Protein AF-A0ABD7HPL1-F1 (afdb_monomer)

Foldseek 3Di:
DDDDDDDDDDDDDDDDDDPPPPPPPVPDQPLVQLVVLLVVVVVQDPSVLLVVLLVQLLVQQAADVPGPTGDAQQVSLVVSCVVDVSDDSVSSQSSNQSSVVGVRPPHPHPDGHD

Nearest PDB structures (foldseek):
  3f7f-assembly1_A  TM=4.586E-01  e=5.378E+00  Saccharomyces cerevisiae

Solvent-accessible surface area (backbone atoms only — not comparable to full-atom values): 6994 Å² total; per-residue (Å²): 133,90,79,85,88,83,94,76,88,85,85,90,84,83,86,83,91,75,92,64,75,76,81,73,64,70,74,76,50,38,62,65,61,28,52,56,70,39,54,85,53,57,81,82,44,57,70,67,58,51,52,50,50,22,51,50,36,38,64,47,32,33,55,46,97,98,43,92,43,30,53,50,40,52,61,45,18,55,47,48,26,71,75,32,85,87,47,50,69,66,53,20,25,50,41,39,41,35,15,49,75,31,52,31,71,86,54,62,60,94,64,72,39,128

Sequence (114 aa):
MLAFMMRVGAAVLVVLGVVGIGTAAPASADNASYLAALGGYASKTRADDLLMAGKFACGQLQPRPGLMFGLHPNVVADRVWQYNSSFERDEATAVVNAAIDNLCPGVNMLGHAG

Mean predicted aligned error: 12.78 Å

pLDDT: mean 72.81, std 20.8, range [31.16, 94.0]

Secondary structure (DSSP, 8-state):
------------------------------HHHHHHHTTTTTTTS-HHHHHHHHHHHHHHHSPPTT-SS---HHHHHHHHHHH-TT--HHHHHHHHHHHHHHT-TT---S----

Radius of gyration: 19.6 Å; Cα contacts (8 Å, |Δi|>4): 128; chains: 1; bounding box: 35×47×50 Å

Organism: NCBI:txid36809

Structure (mmCIF, N/CA/C/O backbone):
data_AF-A0ABD7HPL1-F1
#
_entry.id   AF-A0ABD7HPL1-F1
#
loop_
_atom_site.group_PDB
_atom_site.id
_atom_site.type_symbol
_atom_site.label_atom_id
_atom_site.label_alt_id
_atom_site.label_comp_id
_atom_site.label_asym_id
_atom_site.label_entity_id
_atom_site.label_seq_id
_atom_site.pdbx_PDB_ins_code
_atom_site.Cartn_x
_atom_site.Cartn_y
_atom_site.Cartn_z
_atom_site.occupancy
_atom_site.B_iso_or_equiv
_atom_site.auth_seq_id
_atom_site.auth_comp_id
_atom_site.auth_asym_id
_atom_site.auth_atom_id
_atom_site.pdbx_PDB_model_num
ATOM 1 N N . MET A 1 1 ? -19.369 -34.823 -38.714 1.00 33.88 1 MET A N 1
ATOM 2 C CA . MET A 1 1 ? -18.176 -35.591 -38.295 1.00 33.88 1 MET A CA 1
ATOM 3 C C . MET A 1 1 ? -17.077 -34.577 -37.981 1.00 33.88 1 MET A C 1
ATOM 5 O O . MET A 1 1 ? -17.010 -33.588 -38.696 1.00 33.88 1 MET A O 1
ATOM 9 N N . LEU A 1 2 ? -16.369 -34.782 -36.862 1.00 31.16 2 LEU A N 1
ATOM 10 C CA . LEU A 1 2 ? -15.292 -33.996 -36.214 1.00 31.16 2 LEU A CA 1
ATOM 11 C C . LEU A 1 2 ? -14.280 -33.344 -37.201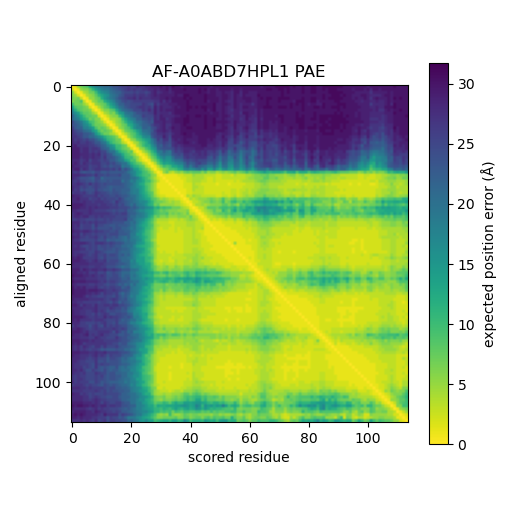 1.00 31.16 2 LEU A C 1
ATOM 13 O O . LEU A 1 2 ? -14.176 -33.823 -38.320 1.00 31.16 2 LEU A O 1
ATOM 17 N N . ALA A 1 3 ? -13.469 -32.314 -36.915 1.00 33.66 3 ALA A N 1
ATOM 18 C CA . ALA A 1 3 ? -12.742 -31.856 -35.715 1.00 33.66 3 ALA A CA 1
ATOM 19 C C . ALA A 1 3 ? -12.311 -30.372 -35.938 1.00 33.66 3 ALA A C 1
ATOM 21 O O . ALA A 1 3 ? -12.159 -29.962 -37.084 1.00 33.66 3 ALA A O 1
ATOM 22 N N . PHE A 1 4 ? -12.305 -29.455 -34.960 1.00 36.97 4 PHE A N 1
ATOM 23 C CA . PHE A 1 4 ? -11.208 -29.095 -34.030 1.00 36.97 4 PHE A CA 1
ATOM 24 C C . PHE A 1 4 ? -9.760 -29.188 -34.567 1.00 36.97 4 PHE A C 1
ATOM 26 O O . PHE A 1 4 ? -9.410 -30.193 -35.170 1.00 36.97 4 PHE A O 1
ATOM 33 N N . MET A 1 5 ? -8.930 -28.186 -34.198 1.00 34.66 5 MET A N 1
ATOM 34 C CA . MET A 1 5 ? -7.457 -28.060 -34.376 1.00 34.66 5 MET A CA 1
ATOM 35 C C . MET A 1 5 ? -6.999 -27.604 -35.777 1.00 34.66 5 MET A C 1
ATOM 37 O O . MET A 1 5 ? -7.536 -28.049 -36.774 1.00 34.66 5 MET A O 1
ATOM 41 N N . MET A 1 6 ? -6.023 -26.719 -36.006 1.00 33.69 6 MET A N 1
ATOM 42 C CA . MET A 1 6 ? -4.975 -26.046 -35.226 1.00 33.69 6 MET A CA 1
ATOM 43 C C . MET A 1 6 ? -4.441 -24.923 -36.148 1.00 33.69 6 MET A C 1
ATOM 45 O O . MET A 1 6 ? -4.229 -25.168 -37.333 1.00 33.69 6 MET A O 1
ATOM 49 N N . ARG A 1 7 ? -4.158 -23.717 -35.643 1.00 37.47 7 ARG A N 1
ATOM 50 C CA . ARG A 1 7 ? -3.251 -22.772 -36.324 1.00 37.47 7 ARG A CA 1
ATOM 51 C C . ARG A 1 7 ? -2.016 -22.614 -35.444 1.00 37.47 7 ARG A C 1
ATOM 53 O O . ARG A 1 7 ? -2.034 -21.851 -34.485 1.00 37.47 7 ARG A O 1
ATOM 60 N N . VAL A 1 8 ? -0.983 -23.396 -35.747 1.00 37.97 8 VAL A N 1
ATOM 61 C CA . VAL A 1 8 ? 0.342 -23.330 -35.120 1.00 37.97 8 VAL A CA 1
ATOM 62 C C . VAL A 1 8 ? 1.337 -22.811 -36.154 1.00 37.97 8 VAL A C 1
ATOM 64 O O . VAL A 1 8 ? 1.483 -23.441 -37.194 1.00 37.97 8 VAL A O 1
ATOM 67 N N . GLY A 1 9 ? 2.023 -21.717 -35.794 1.00 31.95 9 GLY A N 1
ATOM 68 C CA . GLY A 1 9 ? 3.373 -21.323 -36.236 1.00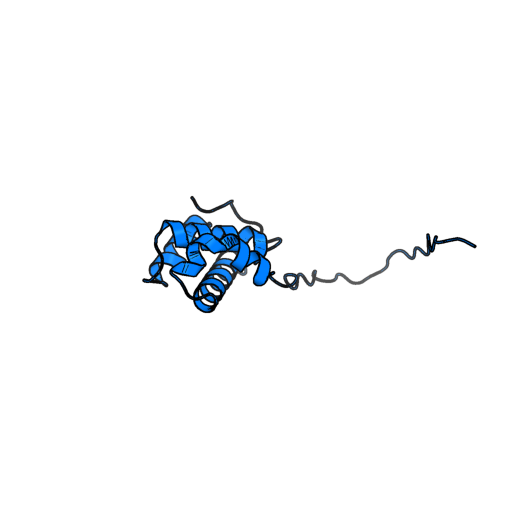 31.95 9 GLY A CA 1
ATOM 69 C C . GLY A 1 9 ? 3.552 -20.944 -37.713 1.00 31.95 9 GLY A C 1
ATOM 70 O O . GLY A 1 9 ? 2.890 -21.459 -38.593 1.00 31.95 9 GLY A O 1
ATOM 71 N N . ALA A 1 10 ? 4.457 -20.063 -38.114 1.00 38.25 10 ALA A N 1
ATOM 72 C CA . ALA A 1 10 ? 5.416 -19.207 -37.438 1.00 38.25 10 ALA A CA 1
ATOM 73 C C . ALA A 1 10 ? 5.908 -18.216 -38.511 1.00 38.25 10 ALA A C 1
ATOM 75 O O . ALA A 1 10 ? 6.094 -18.610 -39.661 1.00 38.25 10 ALA A O 1
ATOM 76 N N . ALA A 1 11 ? 6.158 -16.958 -38.159 1.00 35.12 11 ALA A N 1
ATOM 77 C CA . ALA A 1 11 ? 6.993 -16.079 -38.974 1.00 35.12 11 ALA A CA 1
ATOM 78 C C . ALA A 1 11 ? 7.753 -15.134 -38.042 1.00 35.12 11 ALA A C 1
ATOM 80 O O . ALA A 1 11 ? 7.212 -14.176 -37.497 1.00 35.12 11 ALA A O 1
ATOM 81 N N . VAL A 1 12 ? 9.011 -15.497 -37.820 1.00 42.38 12 VAL A N 1
ATOM 82 C CA . VAL A 1 12 ? 10.047 -14.709 -37.161 1.00 42.38 12 VAL A CA 1
ATOM 83 C C . VAL A 1 12 ? 10.445 -13.560 -38.086 1.00 42.38 12 VAL A C 1
ATOM 85 O O . VAL A 1 12 ? 10.756 -13.808 -39.249 1.00 42.38 12 VAL A O 1
ATOM 88 N N . LEU A 1 13 ? 10.539 -12.333 -37.567 1.00 34.31 13 LEU A N 1
ATOM 89 C CA . LEU A 1 13 ? 11.485 -11.354 -38.100 1.00 34.31 13 LEU A CA 1
ATOM 90 C C . LEU A 1 13 ? 12.115 -10.548 -36.957 1.00 34.31 13 LEU A C 1
ATOM 92 O O . LEU A 1 13 ? 11.431 -9.956 -36.126 1.00 34.31 13 LEU A O 1
ATOM 96 N N . VAL A 1 14 ? 13.442 -10.606 -36.917 1.00 36.28 14 VAL A N 1
ATOM 97 C CA . VAL A 1 14 ? 14.347 -10.096 -35.886 1.00 36.28 14 VAL A CA 1
ATOM 98 C C . VAL A 1 14 ? 14.886 -8.726 -36.316 1.00 36.28 14 VAL A C 1
ATOM 100 O O . VAL A 1 14 ? 15.457 -8.610 -37.392 1.00 36.28 14 VAL A O 1
ATOM 103 N N . VAL A 1 15 ? 14.699 -7.741 -35.427 1.00 45.16 15 VAL A N 1
ATOM 104 C CA . VAL A 1 15 ? 15.596 -6.629 -35.029 1.00 45.16 15 VAL A CA 1
ATOM 105 C C . VAL A 1 15 ? 16.187 -5.720 -36.117 1.00 45.16 15 VAL A C 1
ATOM 107 O O . VAL A 1 15 ? 17.071 -6.141 -36.846 1.00 45.16 15 VAL A O 1
ATOM 110 N N . LEU A 1 16 ? 15.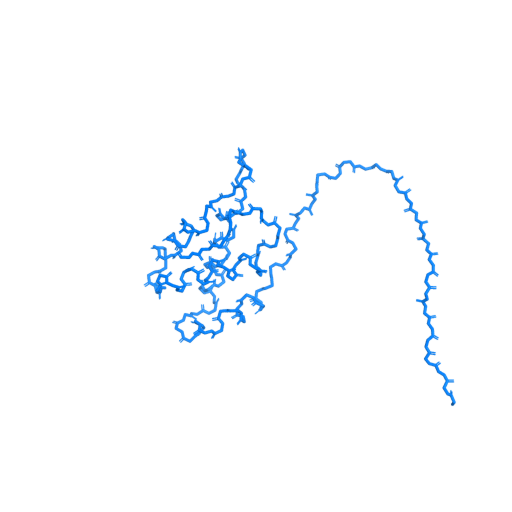864 -4.414 -36.057 1.00 37.12 16 LEU A N 1
ATOM 111 C CA . LEU A 1 16 ? 16.864 -3.327 -36.024 1.00 37.12 16 LEU A CA 1
ATOM 112 C C . LEU A 1 16 ? 16.230 -1.953 -35.698 1.00 37.12 16 LEU A C 1
ATOM 114 O O . LEU A 1 16 ? 15.465 -1.409 -36.484 1.00 37.12 16 LEU A O 1
ATOM 118 N N . GLY A 1 17 ? 16.626 -1.384 -34.552 1.00 32.78 17 GLY A N 1
ATOM 119 C CA . GLY A 1 17 ? 16.854 0.057 -34.380 1.00 32.78 17 GLY A CA 1
ATOM 120 C C . GLY A 1 17 ? 15.658 0.974 -34.117 1.00 32.78 17 GLY A C 1
ATOM 121 O O . GLY A 1 17 ? 15.136 1.556 -35.051 1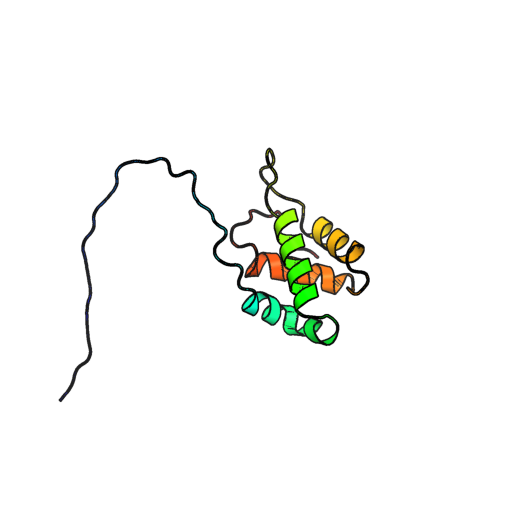.00 32.78 17 GLY A O 1
ATOM 122 N N . VAL A 1 18 ? 15.347 1.219 -32.840 1.00 43.75 18 VAL A N 1
ATOM 123 C CA . VAL A 1 18 ? 15.482 2.528 -32.160 1.00 43.75 18 VAL A CA 1
ATOM 124 C C . VAL A 1 18 ? 15.630 2.202 -30.671 1.00 43.75 18 VAL A C 1
ATOM 126 O O . VAL A 1 18 ? 14.948 1.312 -30.168 1.00 43.75 18 VAL A O 1
ATOM 129 N N . VAL A 1 19 ? 16.527 2.895 -29.965 1.00 40.88 19 VAL A N 1
ATOM 130 C CA . VAL A 1 19 ? 16.529 2.977 -28.498 1.00 40.88 19 VAL A CA 1
ATOM 131 C C . VAL A 1 19 ? 15.183 3.566 -28.077 1.00 40.88 19 VAL A C 1
ATOM 133 O O . VAL A 1 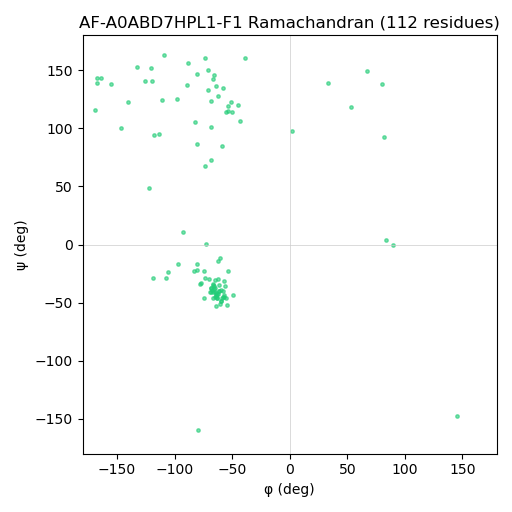19 ? 15.019 4.775 -27.942 1.00 40.88 19 VAL A O 1
ATOM 136 N N . GLY A 1 20 ? 14.179 2.704 -27.951 1.00 38.28 20 GLY A N 1
ATOM 137 C CA . GLY A 1 20 ? 12.961 3.018 -27.241 1.00 38.28 20 GLY A CA 1
ATOM 138 C C . GLY A 1 20 ? 13.364 3.119 -25.786 1.00 38.28 20 GLY A C 1
ATOM 139 O O . GLY A 1 20 ? 13.573 2.099 -25.134 1.00 38.28 20 GLY A O 1
ATOM 140 N N . ILE A 1 21 ? 13.517 4.349 -25.294 1.00 47.44 21 ILE A N 1
ATOM 141 C CA . ILE A 1 21 ? 13.287 4.659 -23.884 1.00 47.44 21 ILE A CA 1
ATOM 142 C C . ILE A 1 21 ? 12.008 3.908 -23.550 1.00 47.44 21 ILE A C 1
ATOM 144 O O . ILE A 1 21 ? 10.959 4.234 -24.108 1.00 47.44 21 ILE A O 1
ATOM 148 N N . GLY A 1 22 ? 12.149 2.811 -22.803 1.00 36.25 22 GLY A N 1
ATOM 149 C CA . GLY A 1 22 ? 11.074 1.865 -22.587 1.00 36.25 22 GLY A CA 1
ATOM 150 C C . GLY A 1 22 ? 9.857 2.652 -22.152 1.00 36.25 22 GLY A C 1
ATOM 151 O O . GLY A 1 22 ? 9.864 3.284 -21.097 1.00 36.25 22 GLY A O 1
ATOM 152 N N . THR A 1 23 ? 8.833 2.658 -22.995 1.00 47.09 23 THR A N 1
ATOM 153 C CA . THR A 1 23 ? 7.506 3.114 -22.630 1.00 47.09 23 THR A CA 1
ATOM 154 C C . THR A 1 23 ? 6.969 2.094 -21.636 1.00 47.09 23 THR A C 1
ATOM 156 O O . THR A 1 23 ? 6.106 1.286 -21.966 1.00 47.09 23 THR A O 1
ATOM 159 N N . ALA A 1 24 ? 7.486 2.103 -20.410 1.00 42.78 24 ALA A N 1
ATOM 160 C CA . ALA A 1 24 ? 6.755 1.595 -19.270 1.00 42.78 24 ALA A CA 1
ATOM 161 C C . ALA A 1 24 ? 5.673 2.638 -18.975 1.00 42.78 24 ALA A C 1
ATOM 163 O O . ALA A 1 24 ? 5.712 3.347 -17.976 1.00 42.78 24 ALA A O 1
ATOM 164 N N . ALA A 1 25 ? 4.706 2.763 -19.891 1.00 39.22 25 ALA A N 1
ATOM 165 C CA . ALA A 1 25 ? 3.361 3.041 -19.436 1.00 39.22 25 ALA A CA 1
ATOM 166 C C . ALA A 1 25 ? 3.094 1.927 -18.417 1.00 39.22 25 ALA A C 1
ATOM 168 O O . ALA A 1 25 ? 3.174 0.761 -18.820 1.00 39.22 25 ALA A O 1
ATOM 169 N N . PRO A 1 26 ? 2.915 2.219 -17.115 1.00 42.47 26 PRO A N 1
ATOM 170 C CA . PRO A 1 26 ? 2.534 1.170 -16.191 1.00 42.47 26 PRO A CA 1
ATOM 171 C C . PRO A 1 26 ? 1.260 0.565 -16.771 1.00 42.47 26 PRO A C 1
ATOM 173 O O . PRO A 1 26 ? 0.262 1.262 -16.977 1.00 42.47 26 PRO A O 1
ATOM 176 N N . ALA A 1 27 ? 1.366 -0.698 -17.177 1.00 44.06 27 ALA A N 1
ATOM 177 C CA . ALA A 1 27 ? 0.260 -1.451 -17.718 1.00 44.06 27 ALA A CA 1
ATOM 178 C C . ALA A 1 27 ? -0.872 -1.352 -16.697 1.00 44.06 27 ALA A C 1
ATOM 180 O O . ALA A 1 27 ? -0.671 -1.698 -15.539 1.00 44.06 27 ALA A O 1
ATOM 181 N N . SER A 1 28 ? -1.991 -0.772 -17.137 1.00 45.62 28 SER A N 1
ATOM 182 C CA . SER A 1 28 ? -3.296 -0.719 -16.478 1.00 45.62 28 SER A CA 1
ATOM 183 C C . SER A 1 28 ? -3.340 -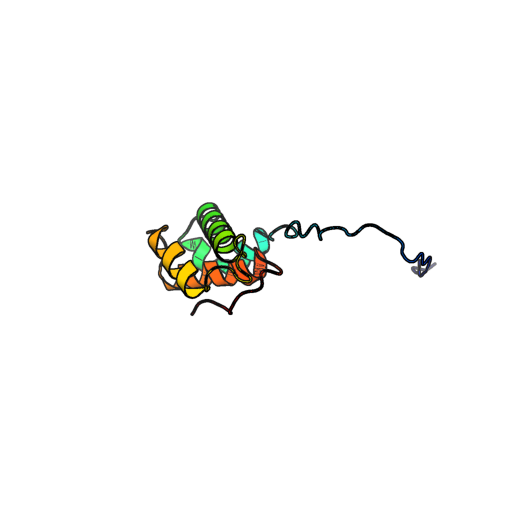1.392 -15.102 1.00 45.62 28 SER A C 1
ATOM 185 O O . SER A 1 28 ? -3.529 -2.602 -15.011 1.00 45.62 28 SER A O 1
ATOM 187 N N . ALA A 1 29 ? -3.214 -0.579 -14.054 1.00 58.41 29 ALA A N 1
ATOM 188 C CA . ALA A 1 29 ? -3.560 -0.928 -12.687 1.00 58.41 29 ALA A CA 1
ATOM 189 C C . ALA A 1 29 ? -4.919 -1.652 -12.658 1.00 58.41 29 ALA A C 1
ATOM 191 O O . ALA A 1 29 ? -5.928 -1.099 -13.115 1.00 58.41 29 ALA A O 1
ATOM 192 N N . ASP A 1 30 ? -4.951 -2.892 -12.171 1.00 77.50 30 ASP A N 1
ATOM 193 C CA . ASP A 1 30 ? -6.195 -3.648 -12.092 1.00 77.50 30 ASP A CA 1
ATOM 194 C C . ASP A 1 30 ? -6.964 -3.186 -10.851 1.00 77.50 30 ASP A C 1
ATOM 196 O O . ASP A 1 30 ? -6.839 -3.728 -9.754 1.00 77.50 30 ASP A O 1
ATOM 200 N N . ASN A 1 31 ? -7.751 -2.124 -11.036 1.00 84.38 31 ASN A N 1
ATOM 201 C CA . ASN A 1 31 ? -8.597 -1.549 -9.992 1.00 84.38 31 ASN A CA 1
ATOM 202 C C . ASN A 1 31 ? -9.568 -2.589 -9.408 1.00 84.38 31 ASN A C 1
ATOM 204 O O . ASN A 1 31 ? -9.915 -2.493 -8.233 1.00 84.38 31 ASN A O 1
ATOM 208 N N . ALA A 1 32 ? -10.019 -3.561 -10.209 1.00 83.44 32 ALA A N 1
ATOM 209 C CA . ALA A 1 32 ? -10.954 -4.583 -9.757 1.00 83.44 32 ALA A CA 1
ATOM 210 C C . ALA A 1 32 ? -10.251 -5.606 -8.858 1.00 83.44 32 ALA A C 1
ATOM 212 O O . ALA A 1 32 ? -10.748 -5.898 -7.773 1.00 83.44 32 ALA A O 1
ATOM 213 N N . SER A 1 33 ? -9.072 -6.080 -9.259 1.00 83.81 33 SER A N 1
ATOM 214 C CA . SER A 1 33 ? -8.225 -6.979 -8.470 1.00 83.81 33 SER A CA 1
ATOM 215 C C . SER A 1 33 ? -7.711 -6.302 -7.197 1.00 83.81 33 SER A C 1
ATOM 217 O O . SER A 1 33 ? -7.722 -6.907 -6.128 1.00 83.81 33 SER A O 1
ATOM 219 N N . TYR A 1 34 ? -7.377 -5.012 -7.270 1.00 87.12 34 TYR A N 1
ATOM 220 C CA . TYR A 1 34 ? -7.034 -4.189 -6.110 1.00 87.12 34 TYR A CA 1
ATOM 221 C C . TYR A 1 34 ? -8.184 -4.091 -5.097 1.00 87.12 34 TYR A C 1
ATOM 223 O O . TYR A 1 34 ? -7.999 -4.364 -3.911 1.00 87.12 34 TYR A O 1
ATOM 231 N N . LEU A 1 35 ? -9.388 -3.736 -5.557 1.00 87.56 35 LEU A N 1
ATOM 232 C CA . LEU A 1 35 ? -10.560 -3.648 -4.684 1.00 87.56 35 LEU A CA 1
ATOM 233 C C . LEU A 1 35 ? -10.979 -5.021 -4.145 1.00 87.56 35 LEU A C 1
ATOM 235 O O . LEU A 1 35 ? -11.413 -5.114 -2.999 1.00 87.56 35 LEU A O 1
ATOM 239 N N . ALA A 1 36 ? -10.812 -6.086 -4.932 1.00 87.06 36 ALA A N 1
ATOM 240 C CA . ALA A 1 36 ? -11.055 -7.454 -4.490 1.00 87.06 36 ALA A CA 1
ATOM 241 C C . ALA A 1 36 ? -10.073 -7.883 -3.387 1.00 87.06 36 ALA A C 1
ATOM 243 O O . ALA A 1 36 ? -10.498 -8.482 -2.399 1.00 87.06 36 ALA A O 1
ATOM 244 N N . ALA A 1 37 ? -8.789 -7.525 -3.503 1.00 87.19 37 ALA A N 1
ATOM 245 C CA . ALA A 1 37 ? -7.779 -7.781 -2.473 1.00 87.19 37 ALA A CA 1
ATOM 246 C C . ALA A 1 37 ? -8.092 -7.054 -1.153 1.00 87.19 37 ALA A C 1
ATOM 248 O O . ALA A 1 37 ? -7.786 -7.555 -0.073 1.00 87.19 37 ALA A O 1
ATOM 249 N N . LEU A 1 38 ? -8.767 -5.904 -1.233 1.00 87.81 38 LEU A N 1
ATOM 250 C CA . LEU A 1 38 ? -9.230 -5.128 -0.083 1.00 87.81 38 LEU A CA 1
ATOM 251 C C . LEU A 1 38 ? -10.658 -5.470 0.354 1.00 87.81 38 LEU A C 1
ATOM 253 O O . LEU A 1 38 ? -11.214 -4.766 1.194 1.00 87.81 38 LEU A O 1
ATOM 257 N N . GLY A 1 39 ? -11.258 -6.549 -0.159 1.00 75.94 39 GLY A N 1
ATOM 258 C CA . GLY A 1 39 ? -12.661 -6.901 0.087 1.00 75.94 39 GLY A CA 1
ATOM 259 C C . GLY A 1 39 ? -13.062 -6.992 1.568 1.00 75.94 39 GLY A C 1
ATOM 260 O O . GLY A 1 39 ? -14.228 -6.785 1.892 1.00 75.94 39 GLY A O 1
ATOM 261 N N . GLY A 1 40 ? -12.110 -7.221 2.483 1.00 75.75 40 GLY A N 1
ATOM 262 C CA . GLY A 1 40 ? -12.343 -7.145 3.934 1.00 75.75 40 GLY A CA 1
ATOM 263 C C . GLY A 1 40 ? -12.579 -5.723 4.473 1.00 75.75 40 GLY A C 1
ATOM 264 O O . GLY A 1 40 ? -13.337 -5.542 5.426 1.00 75.75 40 GLY A O 1
ATOM 265 N N . TYR A 1 41 ? -11.994 -4.710 3.834 1.00 74.44 41 TYR A N 1
ATOM 266 C CA . TYR A 1 41 ? -12.031 -3.294 4.227 1.00 74.44 41 TYR A CA 1
ATOM 267 C C . TYR A 1 41 ? -13.112 -2.486 3.490 1.00 74.44 41 TYR A C 1
ATOM 269 O O . TYR A 1 41 ? -13.559 -1.444 3.969 1.00 74.44 41 TYR A O 1
ATOM 277 N N . ALA A 1 42 ? -13.636 -3.016 2.380 1.00 65.38 42 ALA A N 1
ATOM 278 C CA . ALA A 1 42 ? -14.722 -2.411 1.600 1.00 65.38 42 ALA A CA 1
ATOM 279 C C . ALA A 1 42 ? -16.047 -2.224 2.379 1.00 65.38 42 ALA A C 1
ATOM 281 O O . ALA A 1 42 ? -16.958 -1.550 1.903 1.00 65.38 42 ALA A O 1
ATOM 282 N N . SER A 1 43 ? -16.173 -2.818 3.573 1.00 65.06 43 SER A N 1
ATOM 283 C CA . SER A 1 43 ? -17.328 -2.647 4.467 1.00 65.06 43 SER A CA 1
ATOM 284 C C . SER A 1 43 ? -17.289 -1.354 5.293 1.00 65.06 43 SER A C 1
ATOM 286 O O . SER A 1 43 ? -18.339 -0.891 5.739 1.00 65.06 43 SER A O 1
ATOM 288 N N . LYS A 1 44 ? -16.100 -0.769 5.491 1.00 69.19 44 LYS A N 1
ATOM 289 C CA . LYS A 1 44 ? -15.874 0.434 6.313 1.00 69.19 44 LYS A CA 1
ATOM 290 C C . LYS A 1 44 ? -15.565 1.675 5.473 1.00 69.19 44 LYS A C 1
ATOM 292 O O . LYS A 1 44 ? -15.922 2.784 5.863 1.00 69.19 44 LYS A O 1
ATOM 297 N N . THR A 1 45 ? -14.968 1.469 4.303 1.00 78.81 45 THR A N 1
ATOM 298 C CA . THR A 1 45 ? -14.408 2.528 3.460 1.00 78.81 45 THR A CA 1
ATOM 299 C C . THR A 1 45 ? -14.983 2.461 2.048 1.00 78.81 45 THR A C 1
ATOM 301 O O . THR A 1 45 ? -15.161 1.378 1.487 1.00 78.81 45 THR A O 1
ATOM 304 N N . ARG A 1 46 ? -15.275 3.619 1.436 1.00 83.75 46 ARG A N 1
ATOM 305 C CA . ARG A 1 46 ? -15.773 3.663 0.053 1.00 83.75 46 ARG A CA 1
ATOM 306 C C . ARG A 1 46 ? -14.694 3.200 -0.926 1.00 83.75 46 ARG A C 1
ATOM 308 O O . ARG A 1 46 ? -13.527 3.556 -0.798 1.00 83.75 46 ARG A O 1
ATOM 315 N N . ALA A 1 47 ? -15.109 2.470 -1.960 1.00 82.88 47 ALA A N 1
ATOM 316 C CA . ALA A 1 47 ? -14.207 1.972 -2.998 1.00 82.88 47 ALA A CA 1
ATOM 317 C C . ALA A 1 47 ? -13.401 3.091 -3.688 1.00 82.88 47 ALA A C 1
ATOM 319 O O . ALA A 1 47 ? -12.231 2.894 -4.006 1.00 82.88 47 ALA A O 1
ATOM 320 N N . ASP A 1 48 ? -13.998 4.272 -3.877 1.00 84.94 48 ASP A N 1
ATOM 321 C CA . ASP A 1 48 ? -13.307 5.428 -4.460 1.00 84.94 48 ASP A CA 1
ATOM 322 C C . ASP A 1 48 ? -12.173 5.948 -3.564 1.00 84.94 48 ASP A C 1
ATOM 324 O O . ASP A 1 48 ? -11.101 6.284 -4.071 1.00 84.94 48 ASP A O 1
ATOM 328 N N . ASP A 1 49 ? -12.374 5.954 -2.243 1.00 85.88 49 ASP A N 1
ATOM 329 C CA . ASP A 1 49 ? -11.367 6.393 -1.270 1.00 85.88 49 ASP A CA 1
ATOM 330 C C . ASP A 1 49 ? -10.205 5.393 -1.214 1.00 85.88 49 ASP A C 1
ATOM 332 O O . ASP A 1 49 ? -9.038 5.789 -1.242 1.00 85.88 49 ASP A O 1
ATOM 336 N N . LEU A 1 50 ? -10.512 4.088 -1.248 1.00 87.44 50 LEU A N 1
ATOM 337 C CA . LEU A 1 50 ? -9.505 3.030 -1.373 1.00 87.44 50 LEU A CA 1
ATOM 338 C C . LEU A 1 50 ? -8.701 3.201 -2.667 1.00 87.44 50 LEU A C 1
ATOM 340 O O . LEU A 1 50 ? -7.475 3.225 -2.636 1.00 87.44 50 LEU A O 1
ATOM 344 N N . LEU A 1 51 ? -9.365 3.400 -3.810 1.00 88.62 51 LEU A N 1
ATOM 345 C CA . LEU A 1 51 ? -8.682 3.618 -5.089 1.00 88.62 51 LEU A CA 1
ATOM 346 C C . LEU A 1 51 ? -7.810 4.874 -5.084 1.00 88.62 51 LEU A C 1
ATOM 348 O O . LEU A 1 51 ? -6.710 4.857 -5.642 1.00 88.62 51 LEU A O 1
ATOM 352 N N . MET A 1 52 ? -8.278 5.963 -4.476 1.00 89.44 52 MET A N 1
ATOM 353 C CA . MET A 1 52 ? -7.498 7.193 -4.359 1.00 89.44 52 MET A CA 1
ATOM 354 C C . MET A 1 52 ? -6.262 6.975 -3.482 1.00 89.44 52 MET A C 1
ATOM 356 O O . MET A 1 52 ? -5.157 7.348 -3.888 1.00 89.44 52 MET A O 1
ATOM 360 N N . ALA A 1 53 ? -6.420 6.310 -2.337 1.00 90.62 53 ALA A N 1
ATOM 361 C CA . ALA A 1 53 ? -5.324 5.976 -1.436 1.00 90.62 53 ALA A CA 1
ATOM 362 C C . ALA A 1 53 ? -4.309 5.017 -2.082 1.00 90.62 53 ALA A C 1
ATOM 364 O O . ALA A 1 53 ? -3.105 5.258 -1.999 1.00 90.62 53 ALA A O 1
ATOM 365 N N . GLY A 1 54 ? -4.768 3.985 -2.795 1.00 90.38 54 GLY A N 1
ATOM 366 C CA . GLY A 1 54 ? -3.909 3.047 -3.520 1.00 90.38 54 GLY A CA 1
ATOM 367 C C . GLY A 1 54 ? -3.118 3.710 -4.650 1.00 90.38 54 GLY A C 1
ATOM 368 O O . GLY A 1 54 ? -1.916 3.485 -4.789 1.00 90.38 54 GLY A O 1
ATOM 369 N N . LYS A 1 55 ? -3.749 4.602 -5.423 1.00 89.38 55 LYS A N 1
ATOM 370 C CA . LYS A 1 55 ? -3.056 5.387 -6.462 1.00 89.38 55 LYS A CA 1
ATOM 371 C C . LYS A 1 55 ? -2.050 6.366 -5.864 1.00 89.38 55 LYS A C 1
ATOM 373 O O . LYS A 1 55 ? -0.947 6.505 -6.395 1.00 89.38 55 LYS A O 1
ATOM 378 N N . PHE A 1 56 ? -2.406 7.017 -4.756 1.00 90.19 56 PHE A N 1
ATOM 379 C CA . PHE A 1 56 ? -1.481 7.864 -4.010 1.00 90.19 56 PHE A CA 1
ATOM 380 C C . PHE A 1 56 ? -0.270 7.061 -3.529 1.00 90.19 56 PHE A C 1
ATOM 382 O O . PHE A 1 56 ? 0.865 7.476 -3.772 1.00 90.19 56 PHE A O 1
ATOM 389 N N . ALA A 1 57 ? -0.502 5.895 -2.920 1.00 90.44 57 ALA A N 1
ATOM 390 C CA . ALA A 1 57 ? 0.558 4.999 -2.483 1.00 90.44 57 ALA A CA 1
ATOM 391 C C . ALA A 1 57 ? 1.477 4.638 -3.654 1.00 90.44 57 ALA A C 1
ATOM 393 O O . ALA A 1 57 ? 2.691 4.798 -3.550 1.00 90.44 57 ALA A O 1
ATOM 394 N N . CYS A 1 58 ? 0.903 4.282 -4.805 1.00 88.44 58 CYS A N 1
ATOM 395 C CA . CYS 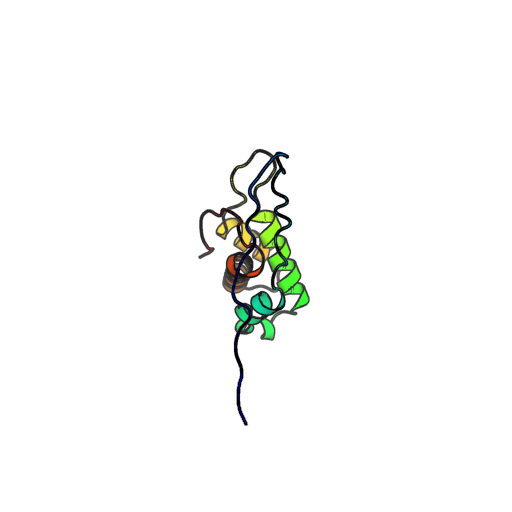A 1 58 ? 1.665 3.968 -6.006 1.00 88.44 58 CYS A CA 1
ATOM 396 C C . CYS A 1 58 ? 2.592 5.100 -6.458 1.00 88.44 58 CYS A C 1
ATOM 398 O O . CYS A 1 58 ? 3.764 4.870 -6.747 1.00 88.44 58 CYS A O 1
ATOM 400 N N . GLY A 1 59 ? 2.099 6.340 -6.465 1.00 87.69 59 GLY A N 1
ATOM 401 C CA . GLY A 1 59 ? 2.912 7.502 -6.827 1.00 87.69 59 GLY A CA 1
ATOM 402 C C . GLY A 1 59 ? 4.057 7.782 -5.847 1.00 87.69 59 GLY A C 1
ATOM 403 O O . GLY A 1 59 ? 5.097 8.293 -6.253 1.00 87.69 59 GLY A O 1
ATOM 404 N N . GLN A 1 60 ? 3.894 7.448 -4.563 1.00 89.00 60 GLN A N 1
ATOM 405 C CA . GLN A 1 60 ? 4.958 7.583 -3.557 1.00 89.00 60 GLN A CA 1
ATOM 406 C C . GLN A 1 60 ? 5.993 6.456 -3.642 1.00 89.00 60 GLN A C 1
ATOM 408 O O . GLN A 1 60 ? 7.172 6.670 -3.360 1.00 89.00 60 GLN A O 1
ATOM 413 N N . LEU A 1 61 ? 5.531 5.263 -3.999 1.00 87.38 61 LEU A N 1
ATOM 414 C CA . LEU A 1 61 ? 6.325 4.053 -4.161 1.00 87.38 61 LEU A CA 1
ATOM 415 C C . LEU A 1 61 ? 7.177 4.075 -5.439 1.00 87.38 61 LEU A C 1
ATOM 417 O O . LEU A 1 61 ? 8.253 3.478 -5.480 1.00 87.38 61 LEU A O 1
ATOM 421 N N . GLN A 1 62 ? 6.721 4.783 -6.472 1.00 86.31 62 GLN A N 1
ATOM 422 C CA . GLN A 1 62 ? 7.464 4.954 -7.715 1.00 86.31 62 GLN A CA 1
ATOM 423 C C . GLN A 1 62 ? 8.755 5.769 -7.522 1.00 86.31 62 GLN A C 1
ATOM 425 O O . GLN A 1 62 ? 8.789 6.712 -6.723 1.00 86.31 62 GLN A O 1
ATOM 430 N N . PRO A 1 63 ? 9.826 5.447 -8.274 1.00 82.31 63 PRO A N 1
ATOM 431 C CA . PRO A 1 63 ? 11.054 6.225 -8.248 1.00 82.31 63 PRO A CA 1
ATOM 432 C C . PRO A 1 63 ? 10.786 7.680 -8.628 1.00 82.31 63 PRO A C 1
ATOM 434 O O . PRO A 1 63 ? 10.104 7.975 -9.610 1.00 82.31 63 PRO A O 1
ATOM 437 N N . ARG A 1 64 ? 11.360 8.607 -7.860 1.00 75.38 64 ARG A N 1
ATOM 438 C CA . ARG A 1 64 ? 11.346 10.034 -8.206 1.00 75.38 64 ARG A CA 1
ATOM 439 C C . ARG A 1 64 ? 12.556 10.366 -9.082 1.00 75.38 64 ARG A C 1
ATOM 441 O O . ARG A 1 64 ? 13.570 9.676 -8.987 1.00 75.38 64 ARG A O 1
ATOM 448 N N . PRO A 1 65 ? 12.502 11.433 -9.899 1.00 76.94 65 PRO A N 1
ATOM 449 C CA . PRO A 1 65 ? 13.648 11.855 -10.699 1.00 76.94 65 PRO A CA 1
ATOM 450 C C . PRO A 1 65 ? 14.912 11.999 -9.840 1.00 76.94 65 PRO A C 1
ATOM 452 O O . PRO A 1 65 ? 14.915 12.741 -8.859 1.00 76.94 65 PRO A O 1
ATOM 455 N N . GLY A 1 66 ? 15.968 11.265 -10.198 1.00 78.94 66 GLY A N 1
ATOM 456 C CA . GLY A 1 66 ? 17.237 11.239 -9.461 1.00 78.94 66 GLY A CA 1
ATOM 457 C C . GLY A 1 66 ? 17.347 10.178 -8.358 1.00 78.94 66 GLY A C 1
ATOM 458 O O . GLY A 1 66 ? 18.401 10.085 -7.735 1.00 78.94 66 GLY A O 1
ATOM 459 N N . LEU A 1 67 ? 16.316 9.357 -8.127 1.00 78.38 67 LEU A N 1
ATOM 460 C CA . LEU A 1 67 ? 16.340 8.239 -7.178 1.00 78.38 67 LEU A CA 1
ATOM 461 C C . LEU A 1 67 ? 16.069 6.910 -7.893 1.00 78.38 67 LEU A C 1
ATOM 463 O O . LEU A 1 67 ? 15.212 6.833 -8.768 1.00 78.38 67 LEU A O 1
ATOM 467 N N . MET A 1 68 ? 16.783 5.850 -7.497 1.00 78.50 68 MET A N 1
ATOM 468 C CA . MET A 1 68 ? 16.561 4.490 -8.020 1.00 78.50 68 MET A CA 1
ATOM 469 C C . MET A 1 68 ? 15.296 3.826 -7.457 1.00 78.50 68 MET A C 1
ATOM 471 O O . MET A 1 68 ? 14.750 2.924 -8.084 1.00 78.50 68 MET A O 1
ATOM 475 N N . PHE A 1 69 ? 14.833 4.279 -6.292 1.00 81.12 69 PHE A N 1
ATOM 476 C CA . PHE A 1 69 ? 13.687 3.733 -5.568 1.00 81.12 69 PHE A CA 1
ATOM 477 C C . PHE A 1 69 ? 12.761 4.872 -5.131 1.00 81.12 69 PHE A C 1
ATOM 479 O O . PHE A 1 69 ? 13.212 6.008 -4.943 1.00 81.12 69 PHE A O 1
ATOM 486 N N . GLY A 1 70 ? 11.469 4.579 -4.976 1.00 85.94 70 GLY A N 1
ATOM 487 C CA . GLY A 1 70 ? 10.540 5.485 -4.304 1.00 85.94 70 GLY A CA 1
ATOM 488 C C . GLY A 1 70 ? 10.646 5.398 -2.783 1.00 85.94 70 GLY A C 1
ATOM 489 O O . GLY A 1 70 ? 11.653 4.959 -2.223 1.00 85.94 70 GLY A O 1
ATOM 490 N N . LEU A 1 71 ? 9.599 5.846 -2.093 1.00 88.00 71 LEU A N 1
ATOM 491 C CA . LEU A 1 71 ? 9.533 5.774 -0.637 1.00 88.00 71 LEU A CA 1
ATOM 492 C C . LEU A 1 71 ? 9.343 4.337 -0.147 1.00 88.00 71 LEU A C 1
ATOM 494 O O . LEU A 1 71 ? 8.712 3.509 -0.799 1.00 88.00 71 LEU A O 1
ATOM 498 N N . HIS A 1 72 ? 9.859 4.063 1.051 1.00 90.12 72 HIS A N 1
ATOM 499 C CA . HIS A 1 72 ? 9.676 2.773 1.704 1.00 90.12 72 HIS A CA 1
ATOM 500 C C . HIS A 1 72 ? 8.184 2.530 2.026 1.00 90.12 72 HIS A C 1
ATOM 502 O O . HIS A 1 72 ? 7.549 3.440 2.566 1.00 90.12 72 HIS A O 1
ATOM 508 N N . PRO A 1 73 ? 7.632 1.323 1.790 1.00 90.75 73 PRO A N 1
ATOM 509 C CA . PRO A 1 73 ? 6.216 1.006 2.012 1.00 90.75 73 PRO A CA 1
ATOM 510 C C . PRO A 1 73 ? 5.670 1.425 3.381 1.00 90.75 73 PRO A C 1
ATOM 512 O O . PRO A 1 73 ? 4.619 2.047 3.436 1.00 90.75 73 PRO A O 1
ATOM 515 N N . ASN A 1 74 ? 6.409 1.192 4.473 1.00 91.50 74 ASN A N 1
ATOM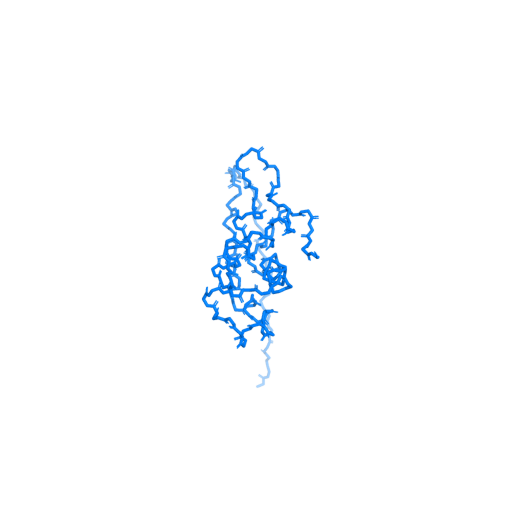 516 C CA . ASN A 1 74 ? 6.014 1.649 5.819 1.00 91.50 74 ASN A CA 1
ATOM 517 C C . ASN A 1 74 ? 5.812 3.172 5.916 1.00 91.50 74 ASN A C 1
ATOM 519 O O . ASN A 1 74 ? 4.857 3.637 6.527 1.00 91.50 74 ASN A O 1
ATOM 523 N N . VAL A 1 75 ? 6.677 3.961 5.269 1.00 91.94 75 VAL A N 1
ATOM 524 C CA . VAL A 1 75 ? 6.541 5.429 5.237 1.00 91.94 75 VAL A CA 1
ATOM 525 C C . VAL A 1 75 ? 5.314 5.829 4.423 1.00 91.94 75 VAL A C 1
ATOM 527 O O . VAL A 1 75 ? 4.627 6.794 4.755 1.00 91.94 75 VAL A O 1
ATOM 530 N N . VAL A 1 76 ? 5.037 5.099 3.344 1.00 92.75 76 VAL A N 1
ATOM 531 C CA . VAL A 1 76 ? 3.848 5.325 2.521 1.00 92.75 76 VAL A CA 1
ATOM 532 C C . VAL A 1 76 ? 2.579 4.956 3.291 1.00 92.75 76 VAL A C 1
ATOM 534 O O . VAL A 1 76 ? 1.628 5.728 3.244 1.00 92.75 76 VAL A O 1
ATOM 537 N N . ALA A 1 77 ? 2.581 3.862 4.055 1.00 92.81 77 ALA A N 1
ATOM 538 C CA . ALA A 1 77 ? 1.461 3.446 4.898 1.00 92.81 77 ALA A CA 1
ATOM 539 C C . ALA A 1 77 ? 1.171 4.481 5.993 1.00 92.81 77 ALA A C 1
ATOM 541 O O . ALA A 1 77 ? 0.030 4.917 6.132 1.00 92.81 77 ALA A O 1
ATOM 542 N N . ASP A 1 78 ? 2.204 4.979 6.683 1.00 93.75 78 ASP A N 1
ATOM 543 C CA . ASP A 1 78 ? 2.048 6.065 7.658 1.00 93.75 78 ASP A CA 1
ATOM 544 C C . ASP A 1 78 ? 1.478 7.338 7.012 1.00 93.75 78 ASP A C 1
ATOM 546 O O . ASP A 1 78 ? 0.632 8.004 7.606 1.00 93.75 78 ASP A O 1
ATOM 550 N N . ARG A 1 79 ? 1.893 7.680 5.784 1.00 94.00 79 ARG A N 1
ATOM 551 C CA . ARG A 1 79 ? 1.316 8.817 5.046 1.00 94.00 79 ARG A CA 1
ATOM 552 C C . ARG A 1 79 ? -0.140 8.572 4.673 1.00 94.00 79 ARG A C 1
ATOM 554 O O . ARG A 1 79 ? -0.957 9.463 4.865 1.00 94.00 79 ARG A O 1
ATOM 561 N N . VAL A 1 80 ? -0.472 7.395 4.146 1.00 92.06 80 VAL A N 1
ATOM 562 C CA . VAL A 1 80 ? -1.852 7.023 3.794 1.00 92.06 80 VAL A CA 1
ATOM 563 C C . VAL A 1 80 ? -2.759 7.127 5.018 1.00 92.06 80 VAL A C 1
ATOM 565 O O . VAL A 1 80 ? -3.833 7.714 4.909 1.00 92.06 80 VAL A O 1
ATOM 568 N N . TRP A 1 81 ? -2.299 6.642 6.172 1.00 92.31 81 TRP A N 1
ATOM 569 C CA . TRP A 1 81 ? -3.002 6.754 7.447 1.00 92.31 81 TRP A CA 1
ATOM 570 C C . TRP A 1 81 ? -3.165 8.212 7.906 1.00 92.31 81 TRP A C 1
ATOM 572 O O . TRP A 1 81 ? -4.252 8.622 8.296 1.00 92.31 81 TRP A O 1
ATOM 582 N N . GLN A 1 82 ? -2.117 9.034 7.801 1.00 89.69 82 GLN A N 1
ATOM 583 C CA . GLN A 1 82 ? -2.186 10.455 8.173 1.00 89.69 82 GLN A CA 1
ATOM 584 C C . GLN A 1 82 ? -3.117 11.274 7.269 1.00 89.69 82 GLN A C 1
ATOM 586 O O . GLN A 1 82 ? -3.763 12.207 7.743 1.00 89.69 82 GLN A O 1
ATOM 591 N N . TYR A 1 83 ? -3.175 10.954 5.973 1.00 86.00 83 TYR A N 1
ATOM 592 C CA . TYR A 1 83 ? -4.022 11.665 5.012 1.00 86.00 83 TYR A CA 1
ATOM 593 C C . TYR A 1 83 ? -5.473 11.171 5.001 1.00 86.00 83 TYR A C 1
ATOM 595 O O . TYR A 1 83 ? -6.352 11.935 4.607 1.00 86.00 83 TYR A O 1
ATOM 603 N N . ASN A 1 84 ? -5.738 9.942 5.453 1.00 82.56 84 ASN A N 1
ATOM 604 C CA . ASN A 1 84 ? -7.081 9.370 5.527 1.00 82.56 84 ASN A CA 1
ATOM 605 C C . ASN A 1 84 ? -7.439 9.051 6.978 1.00 82.56 84 ASN A C 1
ATOM 607 O O . ASN A 1 84 ? -7.171 7.960 7.473 1.00 82.56 84 ASN A O 1
ATOM 611 N N . SER A 1 85 ? -8.119 9.988 7.643 1.00 78.00 85 SER A N 1
ATOM 612 C CA . SER A 1 85 ? -8.579 9.824 9.031 1.00 78.00 85 SER A CA 1
ATOM 613 C C . SER A 1 85 ? -9.578 8.679 9.232 1.00 78.00 85 SER A C 1
ATOM 615 O O . SER A 1 85 ? -9.842 8.293 10.367 1.00 78.00 85 SER A O 1
ATOM 617 N N . SER A 1 86 ? -10.144 8.151 8.145 1.00 78.69 86 SER A N 1
ATOM 618 C CA . SER A 1 86 ? -11.049 7.002 8.156 1.00 78.69 86 SER A CA 1
ATOM 619 C C . SER A 1 86 ? -10.332 5.657 8.233 1.00 78.69 86 SER A C 1
ATOM 621 O O . SER A 1 86 ? -10.993 4.671 8.538 1.00 78.69 86 SER A O 1
ATOM 623 N N . PHE A 1 87 ? -9.027 5.600 7.949 1.00 85.06 87 PHE A N 1
ATOM 624 C CA . PHE A 1 87 ? -8.307 4.330 7.904 1.00 85.06 87 PHE A CA 1
ATOM 625 C C . PHE A 1 87 ? -7.746 3.988 9.275 1.00 85.06 87 PHE A C 1
ATOM 627 O O . PHE A 1 87 ? -7.147 4.823 9.960 1.00 85.06 87 PHE A O 1
ATOM 634 N N . GLU A 1 88 ? -7.873 2.721 9.642 1.00 87.94 88 GLU A N 1
ATOM 635 C CA . GLU A 1 88 ? -7.038 2.152 10.691 1.00 87.94 88 GLU A CA 1
ATOM 636 C C . GLU A 1 88 ? -5.607 1.940 10.156 1.00 87.94 88 GLU A C 1
ATOM 638 O O . GLU A 1 88 ? -5.339 1.955 8.950 1.00 87.94 88 GLU A O 1
ATOM 643 N N . ARG A 1 89 ? -4.635 1.807 11.061 1.00 85.75 89 ARG A N 1
ATOM 644 C CA . ARG A 1 89 ? -3.218 1.745 10.668 1.00 85.75 89 ARG A CA 1
ATOM 645 C C . ARG A 1 89 ? -2.896 0.468 9.882 1.00 85.75 89 ARG A C 1
ATOM 647 O O . ARG A 1 89 ? -2.096 0.497 8.954 1.00 85.75 89 ARG A O 1
ATOM 654 N N . ASP A 1 90 ? -3.551 -0.630 10.237 1.00 88.69 90 ASP A N 1
ATOM 655 C CA . ASP A 1 90 ? -3.517 -1.912 9.535 1.00 88.69 90 ASP A CA 1
ATOM 656 C C . ASP A 1 90 ? -4.214 -1.847 8.166 1.00 88.69 90 ASP A C 1
ATOM 658 O O . ASP A 1 90 ? -3.705 -2.409 7.197 1.00 88.69 90 ASP A O 1
ATOM 662 N N . GLU A 1 91 ? -5.318 -1.103 8.049 1.00 88.94 91 GLU A N 1
ATOM 663 C CA . GLU A 1 91 ? -5.979 -0.837 6.765 1.00 88.94 91 GLU A CA 1
ATOM 664 C C . GLU A 1 91 ? -5.063 -0.051 5.821 1.00 88.94 91 GLU A C 1
ATOM 666 O O . GLU A 1 91 ? -4.932 -0.408 4.651 1.00 88.94 91 GLU A O 1
ATOM 671 N N . ALA A 1 92 ? -4.351 0.964 6.321 1.00 91.00 92 ALA A N 1
ATOM 672 C CA . ALA A 1 92 ? -3.369 1.698 5.525 1.00 91.00 92 ALA A CA 1
ATOM 673 C C . ALA A 1 92 ? -2.228 0.790 5.025 1.00 91.00 92 ALA A C 1
ATOM 675 O O . ALA A 1 92 ? -1.818 0.892 3.866 1.00 91.00 92 ALA A O 1
ATOM 676 N N . THR A 1 93 ? -1.753 -0.137 5.861 1.00 93.00 93 THR A N 1
ATOM 677 C CA . THR A 1 93 ? -0.773 -1.163 5.469 1.00 93.00 93 THR A CA 1
ATOM 678 C C . THR A 1 93 ? -1.329 -2.097 4.391 1.00 93.00 93 THR A C 1
ATOM 680 O O . THR A 1 93 ? -0.662 -2.336 3.381 1.00 93.00 93 THR A O 1
ATOM 683 N N . ALA A 1 94 ? -2.564 -2.580 4.553 1.00 91.50 94 ALA A N 1
ATOM 684 C CA . ALA A 1 94 ? -3.228 -3.434 3.570 1.00 91.50 94 ALA A CA 1
ATOM 685 C C . ALA A 1 94 ? -3.434 -2.714 2.228 1.00 91.50 94 ALA A C 1
ATOM 687 O O . ALA A 1 94 ? -3.154 -3.284 1.176 1.00 91.50 94 ALA A O 1
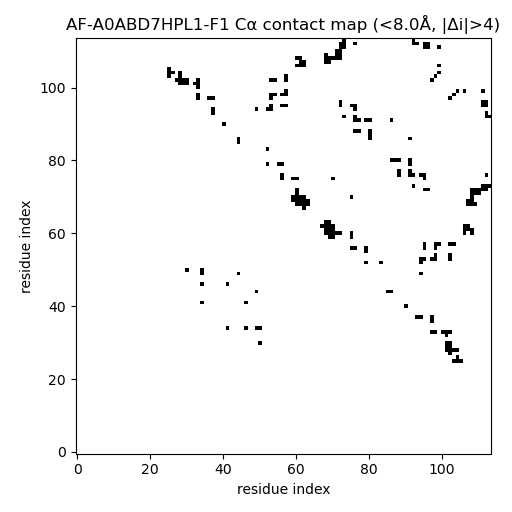ATOM 688 N N . VAL A 1 95 ? -3.847 -1.444 2.260 1.00 91.88 95 VAL A N 1
ATOM 689 C CA . VAL A 1 95 ? -3.996 -0.569 1.086 1.00 91.88 95 VAL A CA 1
ATOM 690 C C . VAL A 1 95 ? -2.683 -0.429 0.333 1.00 91.88 95 VAL A C 1
ATOM 692 O O . VAL A 1 95 ? -2.677 -0.539 -0.895 1.00 91.88 95 VAL A O 1
ATOM 695 N N . VAL A 1 96 ? -1.579 -0.202 1.050 1.00 92.44 96 VAL A N 1
ATOM 696 C CA . VAL A 1 96 ? -0.255 -0.103 0.435 1.00 92.44 96 VAL A CA 1
ATOM 697 C C . VAL A 1 96 ? 0.120 -1.430 -0.201 1.00 92.44 96 VAL A C 1
ATOM 699 O O . VAL A 1 96 ? 0.396 -1.424 -1.393 1.00 92.44 96 VAL A O 1
ATOM 702 N N . ASN A 1 97 ? 0.055 -2.548 0.530 1.00 91.25 97 ASN A N 1
ATOM 703 C CA . ASN A 1 97 ? 0.419 -3.877 0.021 1.00 91.25 97 ASN A CA 1
ATOM 704 C C . ASN A 1 97 ? -0.418 -4.286 -1.198 1.00 91.25 97 ASN A C 1
ATOM 706 O O . ASN A 1 97 ? 0.137 -4.647 -2.232 1.00 91.25 97 ASN A O 1
ATOM 710 N N . ALA A 1 98 ? -1.736 -4.099 -1.144 1.00 90.62 98 ALA A N 1
ATOM 711 C CA . ALA A 1 98 ? -2.607 -4.352 -2.287 1.00 90.62 98 ALA A CA 1
ATOM 712 C C . ALA A 1 98 ? -2.256 -3.461 -3.491 1.00 90.62 98 ALA A C 1
ATOM 714 O O . ALA A 1 98 ? -2.361 -3.910 -4.635 1.00 90.62 98 ALA A O 1
ATOM 715 N N . ALA A 1 99 ? -1.825 -2.214 -3.258 1.00 90.06 99 ALA A N 1
ATOM 716 C CA . ALA A 1 99 ? -1.365 -1.334 -4.326 1.00 90.06 99 ALA A CA 1
ATOM 717 C C . ALA A 1 99 ? -0.058 -1.839 -4.955 1.00 90.06 99 ALA A C 1
ATOM 719 O O . ALA A 1 99 ? 0.058 -1.792 -6.177 1.00 90.06 99 ALA A O 1
ATOM 720 N N . ILE A 1 100 ? 0.878 -2.374 -4.160 1.00 88.25 100 ILE A N 1
ATOM 721 C CA . ILE A 1 100 ? 2.108 -3.019 -4.659 1.00 88.25 100 ILE A CA 1
ATOM 722 C C . ILE A 1 100 ? 1.758 -4.113 -5.664 1.00 88.25 100 ILE A C 1
ATOM 724 O O . ILE A 1 100 ? 2.255 -4.102 -6.789 1.00 88.25 100 ILE A O 1
ATOM 728 N N . ASP A 1 101 ? 0.861 -5.008 -5.261 1.00 87.38 101 ASP A N 1
ATOM 729 C CA . ASP A 1 101 ? 0.580 -6.235 -6.000 1.00 87.38 101 ASP A CA 1
ATOM 730 C C . ASP A 1 101 ? -0.293 -5.998 -7.240 1.00 87.38 101 ASP A C 1
ATOM 732 O O . ASP A 1 101 ? -0.132 -6.683 -8.248 1.00 87.38 101 ASP A O 1
ATOM 736 N N . ASN A 1 102 ? -1.210 -5.022 -7.184 1.00 87.31 102 ASN A N 1
ATOM 737 C CA . ASN A 1 102 ? -2.267 -4.875 -8.194 1.00 87.31 102 ASN A CA 1
ATOM 738 C C . ASN A 1 102 ? -2.233 -3.547 -8.964 1.00 87.31 102 ASN A C 1
ATOM 740 O O . ASN A 1 102 ? -2.686 -3.487 -10.109 1.00 87.31 102 ASN A O 1
ATOM 744 N N . LEU A 1 103 ? -1.727 -2.468 -8.355 1.00 85.25 103 LEU A N 1
ATOM 745 C CA . LEU A 1 103 ? -1.731 -1.128 -8.960 1.00 85.25 103 LEU A CA 1
ATOM 746 C C . LEU A 1 103 ? -0.350 -0.692 -9.464 1.00 85.25 103 LEU A C 1
ATOM 748 O O . LEU A 1 103 ? -0.273 0.151 -10.358 1.00 85.25 103 LEU A O 1
ATOM 752 N N . CYS A 1 104 ? 0.727 -1.255 -8.911 1.00 83.62 104 CYS A N 1
ATOM 753 C CA . CYS A 1 104 ? 2.106 -0.824 -9.140 1.00 83.62 104 CYS A CA 1
ATOM 754 C C . CYS A 1 104 ? 3.018 -1.926 -9.707 1.00 83.62 104 CYS A C 1
ATOM 756 O O . CYS A 1 104 ? 4.134 -2.105 -9.203 1.00 83.62 104 CYS A O 1
ATOM 758 N N . PRO A 1 105 ? 2.607 -2.660 -10.759 1.00 72.94 105 PRO A N 1
ATOM 759 C CA . PRO A 1 105 ? 3.434 -3.728 -11.299 1.00 72.94 105 PRO A CA 1
ATOM 760 C C . PRO A 1 105 ? 4.759 -3.165 -11.831 1.00 72.94 105 PRO A C 1
ATOM 762 O O . PRO A 1 105 ? 4.787 -2.232 -12.634 1.00 72.94 105 PRO A O 1
ATOM 765 N N . GLY A 1 106 ? 5.873 -3.744 -11.380 1.00 69.62 106 GLY A N 1
ATOM 766 C CA . GLY A 1 106 ? 7.217 -3.373 -11.832 1.00 69.62 106 GLY A CA 1
ATOM 767 C C . GLY A 1 106 ? 7.839 -2.171 -11.121 1.00 69.62 106 GLY A C 1
ATOM 768 O O . GLY A 1 106 ? 8.952 -1.775 -11.473 1.00 69.62 106 GLY A O 1
ATOM 769 N N . VAL A 1 107 ? 7.182 -1.603 -10.106 1.00 71.50 107 VAL A N 1
ATOM 770 C CA . VAL A 1 107 ? 7.864 -0.664 -9.213 1.00 71.50 107 VAL A CA 1
ATOM 771 C C . VAL A 1 107 ? 8.889 -1.449 -8.396 1.00 71.50 107 VAL A C 1
ATOM 773 O O . VAL A 1 107 ? 8.560 -2.437 -7.745 1.00 71.50 107 VAL A O 1
ATOM 776 N N . ASN A 1 108 ? 10.154 -1.037 -8.466 1.00 65.62 108 ASN A N 1
ATOM 777 C CA . ASN A 1 108 ? 11.227 -1.676 -7.716 1.00 65.62 108 ASN A CA 1
ATOM 778 C C . ASN A 1 108 ? 11.196 -1.102 -6.298 1.00 65.62 108 ASN A C 1
ATOM 780 O O . ASN A 1 108 ? 11.511 0.069 -6.094 1.00 65.62 108 ASN A O 1
ATOM 784 N N . MET A 1 109 ? 10.706 -1.883 -5.342 1.00 68.19 109 MET A N 1
ATOM 785 C CA . MET A 1 109 ? 10.362 -1.402 -4.001 1.00 68.19 109 MET A CA 1
ATOM 786 C C . MET A 1 109 ? 11.179 -2.171 -2.982 1.00 68.19 109 MET A C 1
ATOM 788 O O . MET A 1 109 ? 11.526 -3.327 -3.204 1.00 68.19 109 MET A O 1
ATOM 792 N N . LEU A 1 110 ? 11.450 -1.549 -1.838 1.00 71.44 110 LEU A N 1
ATOM 793 C CA . LEU A 1 110 ? 12.241 -2.170 -0.773 1.00 71.44 110 LEU A CA 1
ATOM 794 C C . LEU A 1 110 ? 11.491 -3.289 -0.016 1.00 71.44 110 LEU A C 1
ATOM 796 O O . LEU A 1 110 ? 12.065 -3.880 0.893 1.00 71.44 110 LEU A O 1
ATOM 800 N N . GLY A 1 111 ? 10.238 -3.594 -0.379 1.00 79.62 111 GLY A N 1
ATOM 801 C CA . GLY A 1 111 ? 9.452 -4.689 0.198 1.00 79.62 111 GLY A CA 1
ATOM 802 C C . GLY A 1 111 ? 7.959 -4.372 0.311 1.00 79.62 111 GLY A C 1
ATOM 803 O O . GLY A 1 111 ? 7.418 -3.621 -0.501 1.00 79.62 111 GLY A O 1
ATOM 804 N N . HIS A 1 112 ? 7.320 -4.928 1.344 1.00 83.38 112 HIS A N 1
ATOM 805 C CA . HIS A 1 112 ? 5.935 -4.666 1.755 1.00 83.38 112 HIS A CA 1
ATOM 806 C C . HIS A 1 112 ? 5.880 -3.871 3.067 1.00 83.38 112 HIS A C 1
ATOM 808 O O . HIS A 1 112 ? 6.877 -3.771 3.786 1.00 83.38 112 HIS A O 1
ATOM 814 N N . ALA A 1 113 ? 4.722 -3.281 3.359 1.00 80.94 113 ALA A N 1
ATOM 815 C CA . ALA A 1 113 ? 4.445 -2.623 4.629 1.00 80.94 113 ALA A CA 1
ATOM 816 C C . ALA A 1 113 ? 4.056 -3.651 5.712 1.00 80.94 113 ALA A C 1
ATOM 818 O O . ALA A 1 113 ? 3.428 -4.664 5.384 1.00 80.94 113 ALA A O 1
ATOM 819 N N . GLY A 1 114 ? 4.421 -3.396 6.976 1.00 72.38 114 GLY A N 1
ATOM 820 C CA . GLY A 1 114 ? 4.221 -4.317 8.106 1.00 72.38 114 GLY A CA 1
ATOM 821 C C . GLY A 1 114 ? 4.083 -3.641 9.461 1.00 72.38 114 GLY A C 1
ATOM 822 O O . GLY A 1 114 ? 4.475 -2.459 9.580 1.00 72.38 114 GLY A O 1
#

InterPro domains:
  IPR007969 Domain of unknown function DUF732 [PF05305] (30-105)